Protein AF-A0A1Q4BA16-F1 (afdb_monomer_lite)

pLDDT: mean 87.99, std 17.41, range [35.56, 98.06]

Structure (mmCIF, N/CA/C/O backbone):
data_AF-A0A1Q4BA16-F1
#
_entry.id   AF-A0A1Q4BA16-F1
#
loop_
_atom_site.group_PDB
_atom_site.id
_atom_site.type_symbol
_atom_site.label_atom_id
_atom_site.label_alt_id
_atom_site.label_comp_id
_atom_site.label_asym_id
_atom_site.label_entity_id
_atom_site.label_seq_id
_atom_site.pdbx_PDB_ins_code
_atom_site.Cartn_x
_atom_site.Cartn_y
_atom_site.Cartn_z
_atom_site.occupancy
_atom_site.B_iso_or_equiv
_atom_site.auth_seq_id
_atom_site.auth_comp_id
_atom_site.auth_asym_id
_atom_site.auth_atom_id
_atom_site.pdbx_PDB_model_num
ATOM 1 N N . MET A 1 1 ? 12.846 25.047 -5.667 1.00 35.56 1 MET A N 1
ATOM 2 C CA . MET A 1 1 ? 12.284 24.521 -6.933 1.00 35.56 1 MET A CA 1
ATOM 3 C C . MET A 1 1 ? 11.301 23.404 -6.604 1.00 35.56 1 MET A C 1
ATOM 5 O O . MET A 1 1 ? 11.691 22.260 -6.419 1.00 35.56 1 MET A O 1
ATOM 9 N N . THR A 1 2 ? 10.039 23.770 -6.407 1.00 41.25 2 THR A N 1
ATOM 10 C CA . THR A 1 2 ? 8.956 22.947 -5.851 1.00 41.25 2 THR A CA 1
ATOM 11 C C . THR A 1 2 ? 8.069 22.421 -6.978 1.00 41.25 2 THR A C 1
ATOM 13 O O . THR A 1 2 ? 7.059 23.021 -7.320 1.00 41.25 2 THR A O 1
ATOM 16 N N . ALA A 1 3 ? 8.453 21.288 -7.565 1.00 45.66 3 ALA A N 1
ATOM 17 C CA . ALA A 1 3 ? 7.634 20.556 -8.540 1.00 45.66 3 ALA A CA 1
ATOM 18 C C . ALA A 1 3 ? 7.298 19.127 -8.052 1.00 45.66 3 ALA A C 1
ATOM 20 O O . ALA A 1 3 ? 7.022 18.232 -8.844 1.00 45.66 3 ALA A O 1
ATOM 21 N N . THR A 1 4 ? 7.368 18.874 -6.740 1.00 48.28 4 THR A N 1
ATOM 22 C CA . THR A 1 4 ? 7.833 17.559 -6.252 1.00 48.28 4 THR A C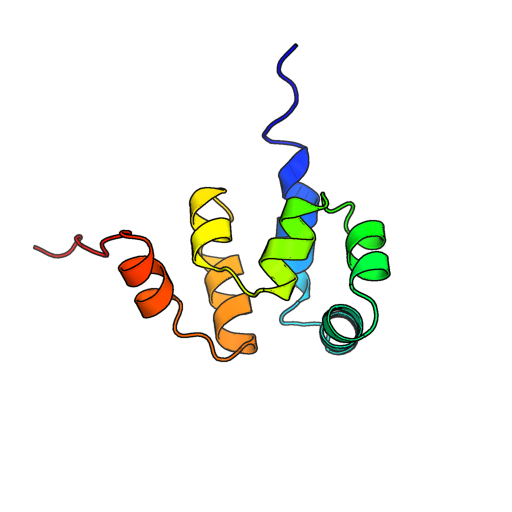A 1
ATOM 23 C C . THR A 1 4 ? 6.821 16.742 -5.435 1.00 48.28 4 THR A C 1
ATOM 25 O O . THR A 1 4 ? 7.153 15.643 -5.005 1.00 48.28 4 THR A O 1
ATOM 28 N N . GLY A 1 5 ? 5.597 17.235 -5.208 1.00 45.94 5 GLY A N 1
ATOM 29 C CA . GLY A 1 5 ? 4.611 16.559 -4.341 1.00 45.94 5 GLY A CA 1
ATOM 30 C C . GLY A 1 5 ? 3.452 15.856 -5.062 1.00 45.94 5 GLY A C 1
ATOM 31 O O . GLY A 1 5 ? 2.956 14.839 -4.582 1.00 45.94 5 GLY A O 1
ATOM 32 N N . ALA A 1 6 ? 3.002 16.389 -6.202 1.00 45.44 6 ALA A N 1
ATOM 33 C CA . ALA A 1 6 ? 1.812 15.898 -6.912 1.00 45.44 6 ALA A CA 1
ATOM 34 C C . ALA A 1 6 ? 2.143 14.887 -8.026 1.00 45.44 6 ALA A C 1
ATOM 36 O O . ALA A 1 6 ? 1.370 13.970 -8.286 1.00 45.44 6 ALA A O 1
ATOM 37 N N . VAL A 1 7 ? 3.316 15.012 -8.660 1.00 48.50 7 VAL A N 1
ATOM 38 C CA . VAL A 1 7 ? 3.770 14.080 -9.709 1.00 48.50 7 VAL A CA 1
ATOM 39 C C . VAL A 1 7 ? 4.203 12.731 -9.118 1.00 48.50 7 VAL A C 1
ATOM 41 O O . VAL A 1 7 ? 4.005 11.705 -9.763 1.00 48.50 7 VAL A O 1
ATOM 44 N N . ARG A 1 8 ? 4.716 12.705 -7.875 1.00 59.62 8 ARG A N 1
ATOM 45 C CA . ARG A 1 8 ? 5.236 11.481 -7.234 1.00 59.62 8 ARG A CA 1
ATOM 46 C C . ARG A 1 8 ? 4.163 10.424 -6.938 1.00 59.62 8 ARG A C 1
ATOM 48 O O . ARG A 1 8 ? 4.413 9.248 -7.138 1.00 59.62 8 ARG A O 1
ATOM 55 N N . ARG A 1 9 ? 2.939 10.824 -6.578 1.00 74.25 9 ARG A N 1
ATOM 56 C CA . ARG A 1 9 ? 1.909 9.886 -6.082 1.00 74.25 9 ARG A CA 1
ATOM 57 C C . ARG A 1 9 ? 1.083 9.182 -7.164 1.00 74.25 9 ARG A C 1
ATOM 59 O O . ARG A 1 9 ? 0.394 8.210 -6.867 1.00 74.25 9 ARG A O 1
ATOM 66 N N . ARG A 1 10 ? 1.185 9.598 -8.436 1.00 86.94 10 ARG A N 1
ATOM 67 C CA . ARG A 1 10 ? 0.444 8.952 -9.540 1.00 86.94 10 ARG A CA 1
ATOM 68 C C . ARG A 1 10 ? 0.808 7.472 -9.696 1.00 86.94 10 ARG A C 1
ATOM 70 O O . ARG A 1 10 ? -0.031 6.696 -10.141 1.00 86.94 10 ARG A O 1
ATOM 77 N N . GLY A 1 11 ? 2.056 7.094 -9.408 1.00 95.19 11 GLY A N 1
ATOM 78 C CA . GLY A 1 11 ? 2.512 5.702 -9.452 1.00 95.19 11 GLY A CA 1
ATOM 79 C C . GLY A 1 11 ? 1.817 4.842 -8.402 1.00 95.19 11 GLY A C 1
ATOM 80 O O . GLY A 1 11 ? 1.178 3.845 -8.741 1.00 95.19 11 GLY A O 1
ATOM 81 N N . LEU A 1 12 ? 1.869 5.299 -7.149 1.00 96.19 12 LEU A N 1
ATOM 82 C CA . LEU A 1 12 ? 1.258 4.643 -5.996 1.00 96.19 12 LEU A CA 1
ATOM 83 C C . LEU A 1 12 ? -0.257 4.473 -6.152 1.00 96.19 12 LEU A C 1
ATOM 85 O O . LEU A 1 12 ? -0.780 3.383 -5.939 1.00 96.19 12 LEU A O 1
ATOM 89 N N . GLU A 1 13 ? -0.970 5.510 -6.590 1.00 95.88 13 GLU A N 1
ATOM 90 C CA . GLU A 1 13 ? -2.421 5.420 -6.786 1.00 95.88 13 GLU A CA 1
ATOM 91 C C . GLU A 1 13 ? -2.801 4.447 -7.910 1.00 95.88 13 GLU A C 1
ATOM 93 O O . GLU A 1 13 ? -3.740 3.665 -7.755 1.00 95.88 13 GLU A O 1
ATOM 98 N N . ARG A 1 14 ? -2.047 4.429 -9.021 1.00 96.44 14 ARG A N 1
ATOM 99 C CA . ARG A 1 14 ? -2.252 3.438 -10.093 1.00 96.44 14 ARG A CA 1
ATOM 100 C C . ARG A 1 14 ? -1.983 2.018 -9.612 1.00 96.44 14 ARG A C 1
ATOM 102 O O . ARG A 1 14 ? -2.733 1.116 -9.982 1.00 96.44 14 ARG A O 1
ATOM 109 N N . PHE A 1 15 ? -0.934 1.826 -8.812 1.00 97.62 15 PHE A N 1
ATOM 110 C CA . PHE A 1 15 ? -0.633 0.541 -8.193 1.00 97.62 15 PHE A CA 1
ATOM 111 C C . PHE A 1 15 ? -1.812 0.074 -7.329 1.00 97.62 15 PHE A C 1
ATOM 113 O O . PHE A 1 15 ? -2.370 -0.989 -7.591 1.00 97.62 15 PHE A O 1
ATOM 120 N N . LEU A 1 16 ? -2.260 0.896 -6.375 1.00 97.38 16 LEU A N 1
ATOM 121 C CA . LEU A 1 16 ? -3.350 0.541 -5.460 1.00 97.38 16 LEU A CA 1
ATOM 122 C C . LEU A 1 16 ? -4.672 0.290 -6.196 1.00 97.38 16 LEU A C 1
ATOM 124 O O . LEU A 1 16 ? -5.400 -0.634 -5.848 1.00 97.38 16 LEU A O 1
ATOM 128 N N . HIS A 1 17 ? -4.962 1.064 -7.246 1.00 96.44 17 HIS A N 1
ATOM 129 C CA . HIS A 1 17 ? -6.147 0.869 -8.083 1.00 96.44 17 HIS A CA 1
ATOM 130 C C . HIS A 1 17 ? -6.137 -0.455 -8.864 1.00 96.44 17 HIS A C 1
ATOM 132 O O . HIS A 1 17 ? -7.202 -0.946 -9.246 1.00 96.44 17 HIS A O 1
ATOM 138 N N . ARG A 1 18 ? -4.953 -0.992 -9.184 1.00 97.06 18 ARG A N 1
ATOM 139 C CA . ARG A 1 18 ? -4.802 -2.258 -9.915 1.00 97.06 18 ARG A CA 1
ATOM 140 C C . ARG A 1 18 ? -4.665 -3.455 -8.980 1.00 97.06 18 ARG A C 1
ATOM 142 O O . ARG A 1 18 ? -5.032 -4.561 -9.366 1.00 97.06 18 ARG A O 1
ATOM 149 N N . TYR A 1 19 ? -4.151 -3.235 -7.774 1.00 96.81 19 TYR A N 1
ATOM 150 C CA . TYR A 1 19 ? -3.832 -4.281 -6.810 1.00 96.81 19 TYR A CA 1
ATOM 151 C C . TYR A 1 19 ? -5.016 -5.209 -6.513 1.00 96.81 19 TYR A C 1
ATOM 153 O O . TYR A 1 19 ? -4.849 -6.424 -6.497 1.00 96.81 19 TYR A O 1
ATOM 161 N N . ASP A 1 20 ? -6.222 -4.665 -6.344 1.00 89.81 20 ASP A N 1
ATOM 162 C CA . ASP A 1 20 ? -7.433 -5.441 -6.044 1.00 89.81 20 ASP A CA 1
ATOM 163 C C . ASP A 1 20 ? -7.962 -6.269 -7.232 1.00 89.81 20 ASP A C 1
ATOM 165 O O . ASP A 1 20 ? -8.811 -7.139 -7.044 1.00 89.81 20 ASP A O 1
ATOM 169 N N . LYS A 1 21 ? -7.447 -6.036 -8.445 1.00 92.94 21 LYS A N 1
ATOM 170 C CA . LYS A 1 21 ? -7.920 -6.651 -9.700 1.00 92.94 21 LYS A CA 1
ATOM 171 C C . LYS A 1 21 ? -6.922 -7.615 -10.335 1.00 92.94 21 LYS A C 1
ATOM 173 O O . LYS A 1 21 ? -7.278 -8.308 -11.283 1.00 92.94 21 LYS A O 1
ATOM 178 N N . ASP A 1 22 ? -5.676 -7.639 -9.869 1.00 95.56 22 ASP A N 1
ATOM 179 C CA . ASP A 1 22 ? -4.578 -8.335 -10.542 1.00 95.56 22 ASP A CA 1
ATOM 180 C C . ASP A 1 22 ? -3.843 -9.279 -9.579 1.00 95.56 22 ASP A C 1
ATOM 182 O O . ASP A 1 22 ? -2.953 -8.881 -8.826 1.00 95.56 22 ASP A O 1
ATOM 186 N N . ALA A 1 23 ? -4.204 -10.564 -9.628 1.00 94.94 23 ALA A N 1
ATOM 187 C CA . ALA A 1 23 ? -3.600 -11.602 -8.791 1.00 94.94 23 ALA A CA 1
ATOM 188 C C . ALA A 1 23 ? -2.103 -11.824 -9.073 1.00 94.94 23 ALA A C 1
ATOM 190 O O . ALA A 1 23 ? -1.365 -12.284 -8.200 1.00 94.94 23 ALA A O 1
ATOM 191 N N . ASN A 1 24 ? -1.633 -11.501 -10.283 1.00 96.62 24 ASN A N 1
ATOM 192 C CA . ASN A 1 24 ? -0.210 -11.570 -10.600 1.00 96.62 24 ASN A CA 1
ATOM 193 C C . ASN A 1 24 ? 0.542 -10.405 -9.947 1.00 96.62 24 ASN A C 1
ATOM 195 O O . ASN A 1 24 ? 1.616 -10.605 -9.389 1.00 96.62 24 ASN A O 1
ATOM 199 N N . LEU A 1 25 ? -0.037 -9.202 -9.957 1.00 97.06 25 LEU A N 1
ATOM 200 C CA . LEU A 1 25 ? 0.529 -8.052 -9.250 1.00 97.06 25 LEU A CA 1
ATOM 201 C C . LEU A 1 25 ? 0.643 -8.305 -7.742 1.00 97.06 25 LEU A C 1
ATOM 203 O O . LEU A 1 25 ? 1.660 -7.959 -7.148 1.00 97.06 25 LEU A O 1
ATOM 207 N N . GLN A 1 26 ? -0.364 -8.939 -7.140 1.00 95.56 26 GLN A N 1
ATOM 208 C CA . GLN A 1 26 ? -0.342 -9.316 -5.723 1.00 95.56 26 GLN A CA 1
ATOM 209 C C . GLN A 1 26 ? 0.827 -10.251 -5.415 1.00 95.56 26 GLN A C 1
ATOM 211 O O . GLN A 1 26 ? 1.650 -9.948 -4.560 1.00 95.56 26 GLN A O 1
ATOM 216 N N . ARG A 1 27 ? 0.960 -11.334 -6.187 1.00 96.38 27 ARG A N 1
ATOM 217 C CA . ARG A 1 27 ? 2.063 -12.287 -6.032 1.00 96.38 27 ARG A CA 1
ATOM 218 C C . ARG A 1 27 ? 3.427 -11.631 -6.237 1.00 96.38 27 ARG A C 1
ATOM 220 O O . ARG A 1 27 ? 4.348 -11.859 -5.469 1.00 96.38 27 ARG A O 1
ATOM 227 N N . ARG A 1 28 ? 3.553 -10.770 -7.249 1.00 97.69 28 ARG A N 1
ATOM 228 C CA . ARG A 1 28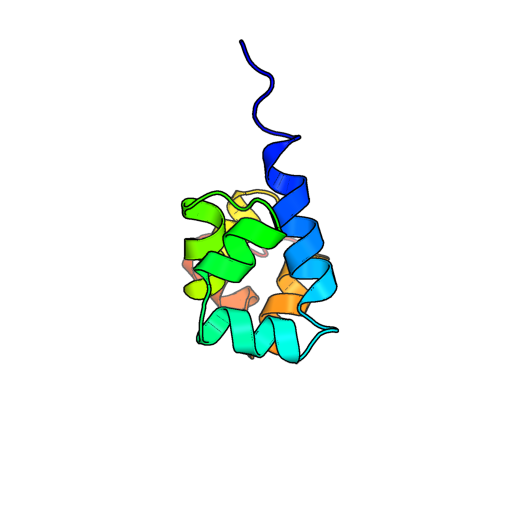 ? 4.797 -10.037 -7.517 1.00 97.69 28 ARG A CA 1
ATOM 229 C C . ARG A 1 28 ? 5.155 -9.049 -6.417 1.00 97.69 28 ARG A C 1
ATOM 231 O O . ARG A 1 28 ? 6.338 -8.808 -6.227 1.00 97.69 28 ARG A O 1
ATOM 238 N N . LEU A 1 29 ? 4.181 -8.471 -5.714 1.00 96.81 29 LEU A N 1
ATOM 239 C CA . LEU A 1 29 ? 4.474 -7.635 -4.551 1.00 96.81 29 LEU A CA 1
ATOM 240 C C . LEU A 1 29 ? 5.176 -8.449 -3.453 1.00 96.81 29 LEU A C 1
ATOM 242 O O . LEU A 1 29 ? 6.094 -7.927 -2.826 1.00 96.81 29 LEU A O 1
ATOM 246 N N . ASP A 1 30 ? 4.761 -9.702 -3.255 1.00 94.75 30 ASP A N 1
ATOM 247 C CA . ASP A 1 30 ? 5.345 -10.601 -2.256 1.00 94.75 30 ASP A CA 1
ATOM 248 C C . ASP A 1 30 ? 6.699 -11.183 -2.721 1.00 94.75 30 ASP A C 1
ATOM 250 O O . ASP A 1 30 ? 7.648 -11.225 -1.939 1.00 94.75 30 ASP A O 1
ATOM 254 N N . ASP A 1 31 ? 6.813 -11.574 -3.996 1.00 97.38 31 ASP A N 1
ATOM 255 C CA . ASP A 1 31 ? 7.986 -12.284 -4.533 1.00 97.38 31 ASP A CA 1
ATOM 256 C C . ASP A 1 31 ? 9.107 -11.351 -5.046 1.00 97.38 31 ASP A C 1
ATOM 258 O O . ASP A 1 31 ? 10.291 -11.632 -4.864 1.00 97.38 31 ASP A O 1
ATOM 262 N N . ASP A 1 32 ? 8.756 -10.247 -5.721 1.00 97.81 32 ASP A N 1
ATOM 263 C CA . ASP A 1 32 ? 9.700 -9.280 -6.310 1.00 97.81 32 ASP A CA 1
ATOM 264 C C . ASP A 1 32 ? 9.141 -7.841 -6.257 1.00 97.81 32 ASP A C 1
ATOM 266 O O . ASP A 1 32 ? 8.766 -7.252 -7.291 1.00 97.81 32 ASP A O 1
ATOM 270 N N . PRO A 1 33 ? 9.112 -7.226 -5.058 1.00 97.00 33 PRO A N 1
ATOM 271 C CA . PRO A 1 33 ? 8.627 -5.860 -4.880 1.00 97.00 33 PRO A CA 1
ATOM 272 C C . PRO A 1 33 ? 9.450 -4.831 -5.668 1.00 97.00 33 PRO A C 1
ATOM 274 O O . PRO A 1 33 ? 8.932 -3.770 -6.023 1.00 97.00 33 PRO A O 1
ATOM 277 N N . ALA A 1 34 ? 10.709 -5.132 -6.010 1.00 97.25 34 ALA A N 1
ATOM 278 C CA . ALA A 1 34 ? 11.539 -4.247 -6.820 1.00 97.25 34 ALA A CA 1
ATOM 279 C C . ALA A 1 34 ? 11.036 -4.162 -8.272 1.00 97.25 34 ALA A C 1
ATOM 281 O O . ALA A 1 34 ? 11.069 -3.081 -8.867 1.00 97.25 34 ALA A O 1
ATOM 282 N N . SER A 1 35 ? 10.527 -5.260 -8.848 1.00 98.00 35 SER A N 1
ATOM 283 C CA . SER A 1 35 ? 9.866 -5.205 -10.162 1.00 98.00 35 SER A CA 1
ATOM 284 C C . SER A 1 35 ? 8.614 -4.333 -10.145 1.00 98.00 35 SER A C 1
ATOM 286 O O . SER A 1 35 ? 8.399 -3.563 -11.080 1.00 98.00 35 SER A O 1
ATOM 288 N N . VAL A 1 36 ? 7.815 -4.424 -9.079 1.00 98.06 36 VAL A N 1
ATOM 289 C CA . VAL A 1 36 ? 6.598 -3.624 -8.903 1.00 98.06 36 VAL A CA 1
ATOM 290 C C . VAL A 1 36 ? 6.962 -2.148 -8.761 1.00 98.06 36 VAL A C 1
ATOM 292 O O . VAL A 1 36 ? 6.399 -1.305 -9.458 1.00 98.06 36 VAL A O 1
ATOM 295 N N . ALA A 1 37 ? 7.964 -1.829 -7.938 1.00 96.88 37 ALA A N 1
ATOM 296 C CA . ALA A 1 37 ? 8.447 -0.461 -7.789 1.00 96.88 37 ALA A CA 1
ATOM 297 C C . ALA A 1 37 ? 8.880 0.147 -9.131 1.00 96.88 37 ALA A C 1
ATOM 299 O O . ALA A 1 37 ? 8.491 1.270 -9.445 1.00 96.88 37 ALA A O 1
ATOM 300 N N . ARG A 1 38 ? 9.613 -0.606 -9.964 1.00 96.94 38 ARG A N 1
ATOM 301 C CA . ARG A 1 38 ? 10.011 -0.152 -11.308 1.00 96.94 38 ARG A CA 1
ATOM 302 C C . ARG A 1 38 ? 8.814 0.053 -12.238 1.00 96.94 38 ARG A C 1
ATOM 304 O O . ARG A 1 38 ? 8.741 1.088 -12.890 1.00 96.94 38 ARG A O 1
ATOM 311 N N . GLU A 1 39 ? 7.878 -0.895 -12.290 1.00 96.81 39 GLU A N 1
ATOM 312 C CA . GLU A 1 39 ? 6.698 -0.824 -13.169 1.00 96.81 39 GLU A CA 1
ATOM 313 C C . GLU A 1 39 ? 5.821 0.398 -12.874 1.00 96.81 39 GLU A C 1
ATOM 315 O O . GLU A 1 39 ? 5.360 1.082 -13.790 1.00 96.81 39 GLU A O 1
ATOM 320 N N . PHE A 1 40 ? 5.603 0.695 -11.593 1.00 96.25 40 PHE A N 1
ATOM 321 C CA . PHE A 1 40 ? 4.745 1.803 -11.176 1.00 96.25 40 PHE A CA 1
ATOM 322 C C . PHE A 1 40 ? 5.513 3.101 -10.912 1.00 96.25 40 PHE A C 1
ATOM 324 O O . PHE A 1 40 ? 4.880 4.116 -10.620 1.00 96.25 40 PHE A O 1
ATOM 331 N N . ALA A 1 41 ? 6.840 3.089 -11.081 1.00 95.75 41 ALA A N 1
ATOM 332 C CA . ALA A 1 41 ? 7.744 4.183 -10.737 1.00 95.75 41 ALA A CA 1
ATOM 333 C C . ALA A 1 41 ? 7.565 4.657 -9.281 1.00 95.75 41 ALA A C 1
ATOM 335 O O . ALA A 1 41 ? 7.462 5.856 -9.021 1.00 95.75 41 ALA A O 1
ATOM 336 N N . LEU A 1 42 ? 7.487 3.703 -8.347 1.00 94.94 42 LEU A N 1
ATOM 337 C CA . LEU A 1 42 ? 7.368 3.974 -6.915 1.00 94.94 42 LEU A CA 1
ATOM 338 C C . LEU A 1 42 ? 8.716 4.396 -6.337 1.00 94.94 42 LEU A C 1
ATOM 340 O O . LEU A 1 42 ? 9.754 3.803 -6.644 1.00 94.94 42 LEU A O 1
ATOM 344 N N . ALA A 1 43 ? 8.685 5.382 -5.448 1.00 93.31 43 ALA A N 1
ATOM 345 C CA . ALA A 1 43 ? 9.822 5.683 -4.594 1.00 93.31 43 ALA A CA 1
ATOM 346 C C . ALA A 1 43 ? 10.074 4.542 -3.592 1.00 93.31 43 ALA A C 1
ATOM 348 O O . ALA A 1 43 ? 9.183 3.745 -3.282 1.00 93.31 43 ALA A O 1
ATOM 349 N N . THR A 1 44 ? 11.291 4.487 -3.048 1.00 93.94 44 THR A N 1
ATOM 350 C CA . THR A 1 44 ? 11.701 3.474 -2.064 1.00 93.94 44 THR A CA 1
ATOM 351 C C . THR A 1 44 ? 10.781 3.458 -0.844 1.00 93.94 44 THR A C 1
ATOM 353 O O . THR A 1 44 ? 10.423 2.389 -0.345 1.00 93.94 44 THR A O 1
ATOM 356 N N . GLU A 1 45 ? 10.361 4.631 -0.374 1.00 94.88 45 GLU A N 1
ATOM 357 C CA . GLU A 1 45 ? 9.460 4.778 0.766 1.00 94.88 45 GLU A CA 1
ATOM 358 C C . GLU A 1 45 ? 8.064 4.233 0.442 1.00 94.88 45 GLU A C 1
ATOM 360 O O . GLU A 1 45 ? 7.474 3.532 1.262 1.00 94.88 45 GLU A O 1
ATOM 365 N N . GLU A 1 46 ? 7.561 4.488 -0.769 1.00 95.94 46 GLU A N 1
ATOM 366 C CA . GLU A 1 46 ? 6.232 4.052 -1.206 1.00 95.94 46 GLU A CA 1
ATOM 367 C C . GLU A 1 46 ? 6.145 2.526 -1.294 1.00 95.94 46 GLU A C 1
ATOM 369 O O . GLU A 1 46 ? 5.240 1.932 -0.704 1.00 95.94 46 GLU A O 1
ATOM 374 N N . ILE A 1 47 ? 7.104 1.872 -1.964 1.00 96.88 47 ILE A N 1
ATOM 375 C CA . ILE A 1 47 ? 7.115 0.403 -2.033 1.00 96.88 47 ILE A CA 1
ATOM 376 C C . ILE A 1 47 ? 7.311 -0.213 -0.644 1.00 96.88 47 ILE A C 1
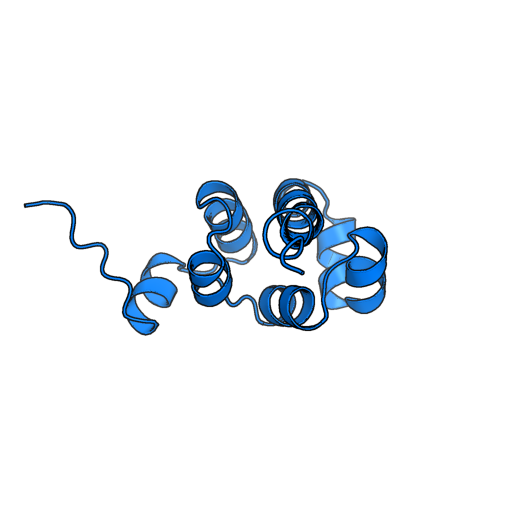ATOM 378 O O . ILE A 1 47 ? 6.652 -1.197 -0.314 1.00 96.88 47 ILE A O 1
ATOM 382 N N . SER A 1 48 ? 8.143 0.394 0.207 1.00 96.94 48 SER A N 1
ATOM 383 C CA . SER A 1 48 ? 8.351 -0.087 1.576 1.00 96.94 48 SER A CA 1
ATOM 384 C C . SER A 1 48 ? 7.066 -0.030 2.405 1.00 96.94 48 SER A C 1
ATOM 386 O O . SER A 1 48 ? 6.763 -0.987 3.116 1.00 96.94 48 SER A O 1
ATOM 388 N N . ALA A 1 49 ? 6.292 1.055 2.304 1.00 96.88 49 ALA A N 1
ATOM 389 C CA . ALA A 1 49 ? 5.014 1.190 3.002 1.00 96.88 49 ALA A CA 1
ATOM 390 C C . ALA A 1 49 ? 3.977 0.176 2.498 1.00 96.88 49 ALA A C 1
ATOM 392 O O . ALA A 1 49 ? 3.284 -0.441 3.302 1.00 96.88 49 ALA A O 1
ATOM 393 N N . VAL A 1 50 ? 3.907 -0.053 1.183 1.00 96.75 50 VAL A N 1
ATOM 394 C CA . VAL A 1 5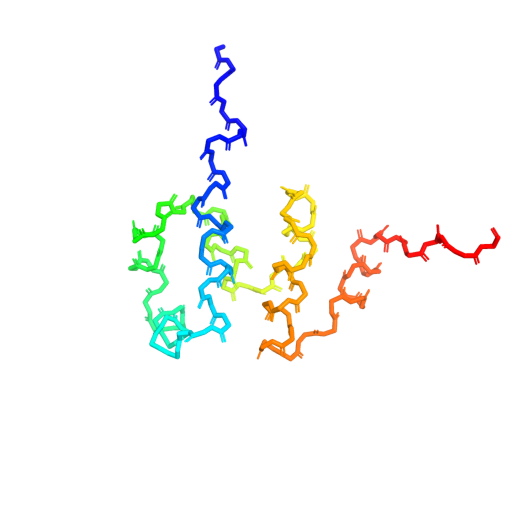0 ? 3.006 -1.054 0.594 1.00 96.75 50 VAL A CA 1
ATOM 395 C C . VAL A 1 50 ? 3.368 -2.472 1.052 1.00 96.75 50 VAL A C 1
ATOM 397 O O . VAL A 1 50 ? 2.484 -3.207 1.485 1.00 96.75 50 VAL A O 1
ATOM 400 N N . VAL A 1 51 ? 4.651 -2.850 1.017 1.00 97.56 51 VAL A N 1
ATOM 401 C CA . VAL A 1 51 ? 5.123 -4.180 1.455 1.00 97.56 51 VAL A CA 1
ATOM 402 C C . VAL A 1 51 ? 4.862 -4.401 2.946 1.00 97.56 51 VAL A C 1
ATOM 404 O O . VAL A 1 51 ? 4.390 -5.464 3.344 1.00 97.56 51 VAL A O 1
ATOM 407 N N . ARG A 1 52 ? 5.104 -3.382 3.781 1.00 97.50 52 ARG A N 1
ATOM 408 C CA . ARG A 1 52 ? 4.786 -3.413 5.223 1.00 97.50 52 ARG A CA 1
ATOM 409 C C . ARG A 1 52 ? 3.294 -3.292 5.518 1.00 97.50 52 ARG A C 1
ATOM 411 O O . ARG A 1 52 ? 2.888 -3.467 6.662 1.00 97.50 52 ARG A O 1
ATOM 418 N N . ARG A 1 53 ? 2.495 -3.006 4.490 1.00 97.00 53 ARG A N 1
ATOM 419 C CA . ARG A 1 53 ? 1.053 -2.784 4.559 1.00 97.00 53 ARG A CA 1
ATOM 420 C C . ARG A 1 53 ? 0.671 -1.650 5.519 1.00 97.00 53 ARG A C 1
ATOM 422 O O . ARG A 1 53 ? -0.343 -1.713 6.210 1.00 97.00 53 ARG A O 1
ATOM 429 N N . ASP A 1 54 ? 1.485 -0.600 5.535 1.00 97.19 54 ASP A N 1
ATOM 430 C CA . ASP A 1 54 ? 1.339 0.559 6.412 1.00 97.19 54 ASP A CA 1
ATOM 431 C C . ASP A 1 54 ? 0.256 1.515 5.889 1.00 97.19 54 ASP A C 1
ATOM 433 O O . ASP A 1 54 ? 0.514 2.550 5.269 1.00 97.19 54 ASP A O 1
ATOM 437 N N . VAL A 1 55 ? -1.002 1.132 6.103 1.00 96.88 55 VAL A N 1
ATOM 438 C CA . VAL A 1 55 ? -2.170 1.890 5.638 1.00 96.88 55 VAL A CA 1
ATOM 439 C C . VAL A 1 55 ? -2.275 3.273 6.291 1.00 96.88 55 VAL A C 1
ATOM 441 O O . VAL A 1 55 ? -2.771 4.206 5.659 1.00 96.88 55 VAL A O 1
ATOM 444 N N . ALA A 1 56 ? -1.766 3.443 7.514 1.00 95.81 56 ALA A N 1
ATOM 445 C CA . ALA A 1 56 ? -1.722 4.732 8.202 1.00 95.81 56 ALA A CA 1
ATOM 446 C C . ALA A 1 56 ? -0.720 5.698 7.544 1.00 95.81 56 ALA A C 1
ATOM 448 O O . ALA A 1 56 ? -1.011 6.888 7.377 1.00 95.81 56 ALA A O 1
ATOM 449 N N . GLN A 1 57 ? 0.429 5.194 7.088 1.00 95.69 57 GLN A N 1
ATOM 450 C CA . GLN A 1 57 ? 1.377 5.985 6.308 1.00 95.69 57 GLN A CA 1
ATOM 451 C C . GLN A 1 57 ? 0.794 6.395 4.948 1.00 95.69 57 GLN A C 1
ATOM 453 O O . GLN A 1 57 ? 0.969 7.545 4.535 1.00 95.69 57 GLN A O 1
ATOM 458 N N . LEU A 1 58 ? 0.045 5.505 4.281 1.00 95.12 58 LEU A N 1
ATOM 459 C CA . LEU A 1 58 ? -0.669 5.845 3.041 1.00 95.12 58 LEU A CA 1
ATOM 460 C C . LEU A 1 58 ? -1.675 6.987 3.268 1.00 95.12 58 LEU A C 1
ATOM 462 O O . LEU A 1 58 ? -1.759 7.905 2.448 1.00 95.12 58 LEU A O 1
ATOM 466 N N . LEU A 1 59 ? -2.386 6.972 4.400 1.00 93.56 59 LEU A N 1
ATOM 467 C CA . LEU A 1 59 ? -3.301 8.050 4.783 1.00 93.56 59 LEU A CA 1
ATOM 468 C C . LEU A 1 59 ? -2.555 9.363 5.062 1.00 93.56 59 LEU A C 1
ATOM 470 O O . LEU A 1 59 ? -2.964 10.412 4.567 1.00 93.56 59 LEU A O 1
ATOM 474 N N . THR A 1 60 ? -1.431 9.312 5.785 1.00 93.00 60 THR A N 1
ATOM 475 C CA . THR A 1 60 ? -0.555 10.478 6.032 1.00 93.00 60 THR A CA 1
ATOM 476 C C . THR A 1 60 ? -0.087 11.118 4.725 1.00 93.00 60 THR A C 1
ATOM 478 O O . THR A 1 60 ? -0.020 12.340 4.597 1.00 93.00 60 THR A O 1
ATOM 481 N N . TRP A 1 61 ? 0.198 10.294 3.714 1.00 92.75 61 TRP A N 1
ATOM 482 C CA . TRP A 1 61 ? 0.544 10.745 2.368 1.00 92.75 61 TRP A CA 1
ATOM 483 C C . TRP A 1 61 ? -0.658 11.163 1.522 1.00 92.75 61 TRP A C 1
ATOM 485 O O . TRP A 1 61 ? -0.493 11.389 0.323 1.00 92.75 61 TRP A O 1
ATOM 495 N N . GLN A 1 62 ? -1.843 11.315 2.113 1.00 92.00 62 GLN A N 1
ATOM 496 C CA . GLN A 1 62 ? -3.062 11.767 1.441 1.00 92.00 62 GLN A CA 1
ATOM 497 C C . GLN A 1 62 ? -3.426 10.916 0.215 1.00 92.00 62 GLN A C 1
ATOM 499 O O . GLN A 1 62 ? -4.002 11.426 -0.745 1.00 92.00 62 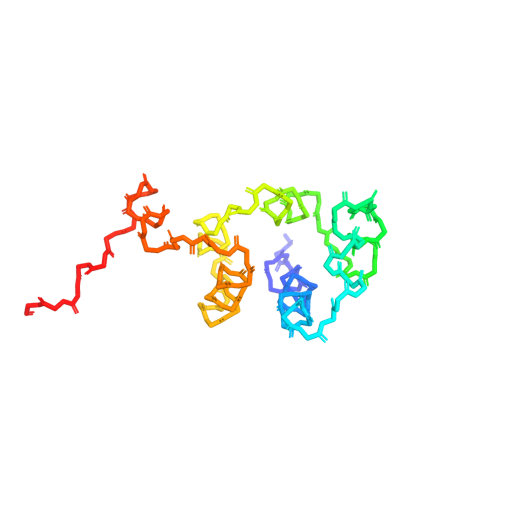GLN A O 1
ATOM 504 N N . VAL A 1 63 ? -3.079 9.625 0.223 1.00 92.75 63 VAL A N 1
ATOM 505 C CA . VAL A 1 63 ? -3.564 8.688 -0.794 1.00 92.75 63 VAL A CA 1
ATOM 506 C C . VAL A 1 63 ? -5.083 8.603 -0.683 1.00 92.75 63 VAL A C 1
ATOM 508 O O . VAL A 1 63 ? -5.636 8.591 0.419 1.00 92.75 63 VAL A O 1
ATOM 511 N N . HIS A 1 64 ? -5.766 8.533 -1.825 1.00 92.62 64 HIS A N 1
ATOM 512 C CA . HIS A 1 64 ? -7.223 8.511 -1.847 1.00 92.62 64 HIS A CA 1
ATOM 513 C C . HIS A 1 64 ? -7.801 7.397 -0.934 1.00 92.62 64 HIS A C 1
ATOM 515 O O . HIS A 1 64 ? -7.499 6.218 -1.156 1.00 92.62 64 HIS A O 1
ATOM 521 N N . PRO A 1 65 ? -8.684 7.709 0.041 1.00 92.62 65 PRO A N 1
ATOM 522 C CA . PRO A 1 65 ? -9.126 6.747 1.059 1.00 92.62 65 PRO A CA 1
ATOM 523 C C . PRO A 1 65 ? -9.762 5.465 0.510 1.00 92.62 65 PRO A C 1
ATOM 525 O O . PRO A 1 65 ? -9.579 4.394 1.083 1.00 92.62 65 PRO A O 1
ATOM 528 N N . LEU A 1 66 ? -10.474 5.543 -0.622 1.00 95.12 66 LEU A N 1
ATOM 529 C CA . LEU A 1 66 ? -11.041 4.351 -1.273 1.00 95.12 66 LEU A CA 1
ATOM 530 C C . LEU A 1 66 ? -9.965 3.368 -1.760 1.00 95.12 66 LEU A C 1
ATOM 532 O O . LEU A 1 66 ? -10.171 2.162 -1.671 1.00 95.12 66 LEU A O 1
ATOM 536 N N . LEU A 1 67 ? -8.814 3.861 -2.229 1.00 96.12 67 LEU A N 1
ATOM 537 C CA . LEU A 1 67 ? -7.711 2.999 -2.659 1.00 96.12 67 LEU A CA 1
ATOM 538 C C . LEU A 1 67 ? -7.087 2.282 -1.460 1.00 96.12 67 LEU A C 1
ATOM 540 O O . LEU A 1 67 ? -6.833 1.081 -1.523 1.00 96.12 67 LEU A O 1
ATOM 544 N N . ILE A 1 68 ? -6.913 3.002 -0.347 1.00 96.19 68 ILE A N 1
ATOM 545 C CA . ILE A 1 68 ? -6.408 2.420 0.901 1.00 96.19 68 ILE A CA 1
ATOM 546 C C . ILE A 1 68 ? -7.390 1.371 1.432 1.00 96.19 68 ILE A C 1
ATOM 548 O O . ILE A 1 68 ? -6.977 0.270 1.781 1.00 96.19 68 ILE A O 1
ATOM 552 N N . ARG A 1 69 ? -8.696 1.674 1.435 1.00 96.12 69 ARG A N 1
ATOM 553 C CA . ARG A 1 69 ? -9.751 0.741 1.859 1.00 96.12 69 ARG A CA 1
ATOM 554 C C . ARG A 1 69 ? -9.743 -0.545 1.031 1.00 96.12 69 ARG A C 1
ATOM 556 O O . ARG A 1 69 ? -9.826 -1.624 1.612 1.00 96.12 69 ARG A O 1
ATOM 563 N N . ASN A 1 70 ? -9.640 -0.449 -0.296 1.00 96.62 70 ASN A N 1
ATOM 564 C CA . ASN A 1 70 ? -9.603 -1.626 -1.169 1.00 96.62 70 ASN A CA 1
ATOM 565 C C . ASN A 1 70 ? -8.353 -2.475 -0.908 1.00 96.62 70 ASN A C 1
ATOM 567 O O . ASN A 1 70 ? -8.457 -3.690 -0.740 1.00 96.62 70 ASN A O 1
ATOM 571 N N . PHE A 1 71 ? -7.186 -1.833 -0.809 1.00 97.25 71 PHE A N 1
ATOM 572 C CA . PHE A 1 71 ? -5.930 -2.508 -0.488 1.00 97.25 71 PHE A CA 1
ATOM 573 C C . PHE A 1 71 ? -5.990 -3.213 0.876 1.00 97.25 71 PHE A C 1
ATOM 575 O O . PHE A 1 71 ? -5.671 -4.398 0.974 1.00 97.25 71 PHE A O 1
ATOM 582 N N . ALA A 1 72 ? -6.470 -2.518 1.911 1.00 96.81 72 ALA A N 1
ATOM 583 C CA . ALA A 1 72 ? -6.641 -3.072 3.250 1.00 96.81 72 ALA A CA 1
ATOM 584 C C . ALA A 1 72 ? -7.607 -4.263 3.263 1.00 96.81 72 ALA A C 1
ATOM 586 O O . ALA A 1 72 ? -7.301 -5.293 3.862 1.00 96.81 72 ALA A O 1
ATOM 587 N N . GLY A 1 73 ? -8.739 -4.151 2.560 1.00 95.62 73 GLY A N 1
ATOM 588 C CA . GLY A 1 73 ? -9.716 -5.230 2.434 1.00 95.62 73 GLY A CA 1
ATOM 589 C C . GLY A 1 73 ? -9.115 -6.485 1.806 1.00 95.62 73 GLY A C 1
ATOM 590 O O . GLY A 1 73 ? -9.296 -7.582 2.333 1.00 95.62 73 GLY A O 1
ATOM 591 N N . PHE A 1 74 ? -8.330 -6.328 0.736 1.00 93.88 74 PHE A N 1
ATOM 592 C CA . PHE A 1 74 ? -7.653 -7.454 0.093 1.00 93.88 74 PHE A CA 1
ATOM 593 C C . PHE A 1 74 ? -6.594 -8.098 1.004 1.00 93.88 74 PHE A C 1
ATOM 595 O O . PHE A 1 74 ? -6.481 -9.320 1.077 1.00 93.88 74 PHE A O 1
ATOM 602 N N . GLN A 1 75 ? -5.855 -7.276 1.752 1.00 94.44 75 GLN A N 1
ATOM 603 C CA . GLN A 1 75 ? -4.825 -7.719 2.696 1.00 94.44 75 GLN A CA 1
ATOM 604 C C . GLN A 1 75 ? -5.374 -8.204 4.048 1.00 94.44 75 GLN A C 1
ATOM 606 O O . GLN A 1 75 ? -4.592 -8.609 4.909 1.00 94.44 75 GLN A O 1
ATOM 611 N N . LYS A 1 76 ? -6.701 -8.174 4.243 1.00 95.25 76 LYS A N 1
ATOM 612 C CA . LYS A 1 76 ? -7.386 -8.506 5.506 1.00 95.25 76 LYS A CA 1
ATOM 613 C C . LYS A 1 76 ? -6.903 -7.662 6.696 1.00 95.25 76 LYS A C 1
ATOM 615 O O . LYS A 1 76 ? -6.752 -8.167 7.805 1.00 95.25 76 LYS A O 1
ATOM 620 N N . ILE A 1 77 ? -6.656 -6.377 6.456 1.00 96.31 77 ILE A N 1
ATOM 621 C CA . ILE A 1 77 ? -6.207 -5.408 7.462 1.00 96.31 77 ILE A CA 1
ATOM 622 C C . ILE A 1 77 ? -7.409 -4.633 7.994 1.00 96.31 77 ILE A C 1
ATOM 624 O O . ILE A 1 77 ? -8.184 -4.067 7.219 1.00 96.31 77 ILE A O 1
ATOM 628 N N . ASP A 1 78 ? -7.517 -4.534 9.317 1.00 95.75 78 ASP A N 1
ATOM 629 C CA . ASP A 1 78 ? -8.417 -3.582 9.966 1.00 95.75 78 ASP A CA 1
ATOM 630 C C . ASP A 1 78 ? -7.806 -2.173 9.913 1.00 95.75 78 ASP A C 1
ATOM 632 O O . ASP A 1 78 ? -7.125 -1.718 10.834 1.00 95.75 78 ASP A O 1
ATOM 636 N N . TYR A 1 79 ? -8.027 -1.475 8.797 1.00 94.00 79 TYR A N 1
ATOM 637 C CA . TYR A 1 79 ? -7.457 -0.144 8.586 1.00 94.00 79 TYR A CA 1
ATOM 638 C C . TYR A 1 79 ? -7.968 0.894 9.595 1.00 94.00 79 TYR A C 1
ATOM 640 O O . TYR A 1 79 ? -7.268 1.865 9.863 1.00 94.00 79 TYR A O 1
ATOM 648 N N . VAL A 1 80 ? -9.154 0.697 10.185 1.00 93.69 80 VAL A N 1
ATOM 649 C CA . VAL A 1 80 ? -9.682 1.577 11.237 1.00 93.69 80 VAL A CA 1
ATOM 650 C C . VAL A 1 80 ? -8.850 1.435 12.508 1.00 93.69 80 VAL A C 1
ATOM 652 O O . VAL A 1 80 ? -8.493 2.442 13.123 1.00 93.69 80 VAL A O 1
ATOM 655 N N . ALA A 1 81 ? -8.508 0.204 12.895 1.00 94.94 81 ALA A N 1
ATOM 656 C CA . ALA A 1 81 ? -7.610 -0.032 14.020 1.00 94.94 81 ALA A CA 1
ATOM 657 C C . ALA A 1 81 ? -6.209 0.544 13.760 1.00 94.94 81 ALA A C 1
ATOM 659 O O . ALA A 1 81 ? -5.657 1.197 14.645 1.00 94.94 81 ALA A O 1
ATOM 660 N N . GLU A 1 82 ? -5.657 0.370 12.555 1.00 95.69 82 GLU A N 1
ATOM 661 C CA . GLU A 1 82 ? -4.353 0.946 12.187 1.00 95.69 82 GLU A CA 1
ATOM 662 C C . GLU A 1 82 ? -4.356 2.480 12.231 1.00 95.69 82 GLU A C 1
ATOM 664 O O . GLU A 1 82 ? -3.428 3.092 12.757 1.00 95.69 82 GLU A O 1
ATOM 669 N N . TYR A 1 83 ? -5.433 3.116 11.768 1.00 94.31 83 TYR A N 1
ATOM 670 C CA . TYR A 1 83 ? -5.595 4.567 11.863 1.00 94.31 83 TYR A CA 1
ATOM 671 C C . TYR A 1 83 ? -5.619 5.044 13.316 1.00 94.31 83 TYR A C 1
ATOM 673 O O . TYR A 1 83 ? -4.877 5.960 13.672 1.00 94.31 83 TYR A O 1
ATOM 681 N N . ARG A 1 84 ? -6.393 4.378 14.181 1.00 93.12 84 ARG A N 1
ATOM 682 C CA . ARG A 1 84 ? -6.456 4.709 15.614 1.00 93.12 84 ARG A CA 1
ATOM 683 C C . ARG A 1 84 ? -5.103 4.557 16.304 1.00 93.12 84 ARG A C 1
ATOM 685 O O . ARG A 1 84 ? -4.724 5.434 17.074 1.00 93.12 84 ARG A O 1
ATOM 692 N N . LYS A 1 85 ? -4.356 3.483 16.013 1.00 93.19 85 LYS A N 1
ATOM 693 C CA . LYS A 1 85 ? -2.991 3.277 16.538 1.00 93.19 85 LYS A CA 1
ATOM 694 C C . LYS A 1 85 ? -2.054 4.423 16.158 1.00 93.19 85 LYS A C 1
ATOM 696 O O . LYS A 1 85 ? -1.222 4.818 16.966 1.00 93.19 85 LYS A O 1
ATOM 701 N N . ALA A 1 86 ? -2.211 4.963 14.952 1.00 90.69 86 ALA A N 1
ATOM 702 C CA . ALA A 1 86 ? -1.439 6.098 14.457 1.00 90.69 86 ALA A CA 1
ATOM 703 C C . ALA A 1 86 ? -1.957 7.470 14.942 1.00 90.69 86 ALA A C 1
ATOM 705 O O . ALA A 1 86 ? -1.421 8.500 14.541 1.00 90.69 86 ALA A O 1
ATOM 706 N N . GLY A 1 87 ? -2.981 7.507 15.803 1.00 91.94 87 GLY A N 1
ATOM 707 C CA . GLY A 1 87 ? -3.550 8.747 16.337 1.00 91.94 87 GLY A CA 1
ATOM 708 C C . GLY A 1 87 ? -4.545 9.442 15.405 1.00 91.94 87 GLY A C 1
ATOM 709 O O . GLY A 1 87 ? -4.960 10.564 15.686 1.00 91.94 87 GLY A O 1
ATOM 710 N N . PHE A 1 88 ? -4.966 8.793 14.315 1.00 85.12 88 PHE A N 1
ATOM 711 C CA . PHE A 1 88 ? -6.069 9.279 13.493 1.00 85.12 88 PHE A CA 1
ATOM 712 C C . PHE A 1 88 ? -7.395 8.915 14.171 1.00 85.12 88 PHE A C 1
ATOM 714 O O . PHE A 1 88 ? -7.834 7.762 14.152 1.00 85.12 88 PHE A O 1
ATOM 721 N N . GLY A 1 89 ? -8.032 9.904 14.797 1.00 70.69 89 GLY A N 1
ATOM 722 C CA . GLY A 1 89 ? -9.395 9.773 15.305 1.00 70.69 89 GLY A CA 1
ATOM 723 C C . GLY A 1 89 ? -10.394 9.682 14.150 1.00 70.69 89 GLY A C 1
ATOM 724 O O . GLY A 1 89 ? -10.321 10.453 13.196 1.00 70.69 89 GLY A O 1
ATOM 725 N N . ILE A 1 90 ? -11.362 8.768 14.250 1.00 58.25 90 ILE A N 1
ATOM 726 C CA . ILE A 1 90 ? -12.612 8.849 13.474 1.00 58.25 90 ILE A CA 1
ATOM 727 C C . ILE A 1 90 ? -13.617 9.645 14.316 1.00 58.25 90 ILE A C 1
ATOM 729 O O . ILE A 1 90 ? -14.742 9.211 14.542 1.00 58.25 90 ILE A O 1
ATOM 733 N N . ASP A 1 91 ? -13.185 10.778 14.863 1.00 47.88 91 ASP A N 1
ATOM 734 C CA . ASP A 1 91 ? -14.029 11.611 15.712 1.00 47.88 91 ASP A CA 1
ATOM 735 C C . ASP A 1 91 ? -14.775 12.580 14.803 1.00 47.88 91 ASP A C 1
ATOM 737 O O . ASP A 1 91 ? -14.338 13.688 14.504 1.00 47.88 91 ASP A O 1
ATOM 741 N N . GLY A 1 92 ? -15.882 12.072 14.272 1.00 45.53 92 GLY A N 1
ATOM 742 C CA . GLY A 1 92 ? -16.748 12.781 13.343 1.00 45.53 92 GLY A CA 1
ATOM 743 C C . GLY A 1 92 ? -18.149 12.189 13.287 1.00 45.53 92 GLY A C 1
ATOM 744 O O . GLY A 1 92 ? -18.687 12.071 12.194 1.00 45.53 92 GLY A O 1
ATOM 745 N N . GLN A 1 93 ? -18.707 11.784 14.435 1.00 39.91 93 GLN A N 1
ATOM 746 C CA . GLN A 1 93 ? -20.153 11.799 14.689 1.00 39.91 93 GLN A CA 1
ATOM 747 C C . GLN A 1 93 ? -20.414 12.166 16.156 1.00 39.91 93 GLN A C 1
ATOM 749 O O . GLN A 1 93 ? -20.417 11.318 17.048 1.00 39.91 93 GLN A O 1
ATOM 754 N N . SER A 1 94 ? -20.612 13.458 16.398 1.00 37.72 94 SER A N 1
ATOM 755 C CA . SER A 1 94 ? -21.499 13.999 17.431 1.00 37.72 94 SER A CA 1
ATOM 756 C C . SER A 1 94 ? -22.141 15.255 16.865 1.00 37.72 94 SER A C 1
ATOM 758 O O . SER A 1 94 ? -21.397 16.025 16.215 1.00 37.72 94 SER A O 1
#

Radius of gyration: 13.74 Å; chains: 1; bounding box: 34×37×31 Å

Secondary structure (DSSP, 8-state):
----SSSTTHHHHHHHHHHTT-HHHH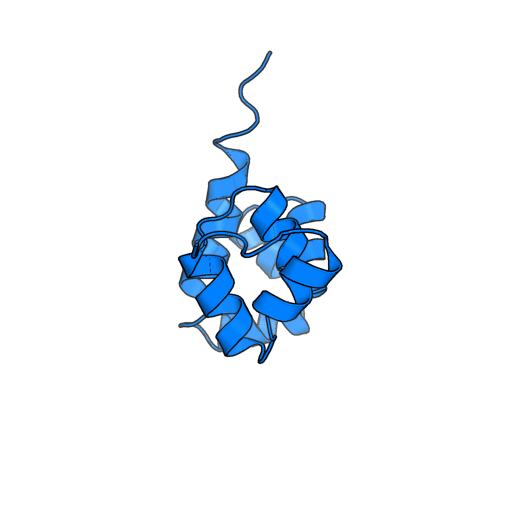HHHHH-HHHHHHHHT--HHHHHHHHHT-HHHHHHTT--HHHHHHHHHHTT--HHHHHHHTT-------

Foldseek 3Di:
DPPPQPVQCQLLLVLLVCCLPDPVSVVCLVVPLVVSCVVSVHDPVSSVCLNVLQLLVCVVSVRPVVSSVSSCVVVVHPVVVSCVVVVNDPPPDD

Sequence (94 aa):
MTATGAVRRRGLERFLHRYDKDANLQRRLDDDPASVAREFALATEEISAVVRRDVAQLLTWQVHPLLIRNFAGFQKIDYVAEYRKAGFGIDGQS